Protein AF-A0A7C5BBQ1-F1 (afdb_monomer)

Mean predicted aligned error: 5.72 Å

Structure (mmCIF, N/CA/C/O backbone):
data_AF-A0A7C5BBQ1-F1
#
_entry.id   AF-A0A7C5BBQ1-F1
#
loop_
_atom_site.group_PDB
_atom_site.id
_atom_site.type_symbol
_atom_site.label_atom_id
_atom_site.label_alt_id
_atom_site.label_comp_id
_atom_site.label_asym_id
_atom_site.label_entity_id
_atom_site.label_seq_id
_atom_site.pdbx_PDB_ins_code
_atom_site.Cartn_x
_atom_site.Cartn_y
_atom_site.Cartn_z
_atom_site.occupancy
_atom_site.B_iso_or_equiv
_atom_site.auth_seq_id
_atom_site.auth_comp_id
_atom_site.auth_asym_id
_atom_site.auth_atom_id
_atom_site.pdbx_PDB_model_num
ATOM 1 N N . MET A 1 1 ? 9.470 22.577 14.579 1.00 39.12 1 MET A N 1
ATOM 2 C CA . MET A 1 1 ? 9.584 21.118 14.392 1.00 39.12 1 MET A CA 1
ATOM 3 C C . MET A 1 1 ? 8.681 20.793 13.230 1.00 39.12 1 MET A C 1
ATOM 5 O O . MET A 1 1 ? 7.496 21.066 13.338 1.00 39.12 1 MET A O 1
ATOM 9 N N . MET A 1 2 ? 9.264 20.379 12.111 1.00 31.39 2 MET A N 1
ATOM 10 C CA . MET A 1 2 ? 8.531 19.968 10.911 1.00 31.39 2 MET A CA 1
ATOM 11 C C . MET A 1 2 ? 7.807 18.661 11.243 1.00 31.39 2 MET A C 1
ATOM 13 O O . MET A 1 2 ? 8.440 17.771 11.820 1.00 31.39 2 MET A O 1
ATOM 17 N N . ASN A 1 3 ? 6.498 18.568 10.995 1.00 39.22 3 ASN A N 1
ATOM 18 C CA . ASN A 1 3 ? 5.778 17.323 11.240 1.00 39.22 3 ASN A CA 1
ATOM 19 C C . ASN A 1 3 ? 6.207 16.289 10.195 1.00 39.22 3 ASN A C 1
ATOM 21 O O . ASN A 1 3 ? 6.497 16.627 9.053 1.00 39.22 3 ASN A O 1
ATOM 25 N N . VAL A 1 4 ? 6.236 15.015 10.587 1.00 49.75 4 VAL A N 1
ATOM 26 C CA . VAL A 1 4 ? 6.605 13.891 9.704 1.00 49.75 4 VAL A CA 1
ATOM 27 C C . VAL A 1 4 ? 5.717 13.843 8.452 1.00 49.75 4 VAL A C 1
ATOM 29 O O . VAL A 1 4 ? 6.175 13.434 7.394 1.00 49.75 4 VAL A O 1
ATOM 32 N N . THR A 1 5 ? 4.474 14.320 8.553 1.00 47.06 5 THR A N 1
ATOM 33 C CA . THR A 1 5 ? 3.544 14.483 7.429 1.00 47.06 5 THR A CA 1
ATOM 34 C C . THR A 1 5 ? 4.044 15.495 6.397 1.00 47.06 5 THR A C 1
ATOM 36 O O . THR A 1 5 ? 3.996 15.207 5.208 1.00 47.06 5 THR A O 1
ATOM 39 N N . ASP A 1 6 ? 4.596 16.624 6.849 1.00 34.72 6 ASP A N 1
ATOM 40 C CA . ASP A 1 6 ? 5.103 17.692 5.975 1.00 34.72 6 ASP A CA 1
ATOM 41 C C . ASP A 1 6 ? 6.389 17.247 5.251 1.00 34.72 6 ASP A C 1
ATOM 43 O O . ASP A 1 6 ? 6.639 17.631 4.115 1.00 34.72 6 ASP A O 1
ATOM 47 N N . ALA A 1 7 ? 7.196 16.391 5.892 1.00 33.59 7 ALA A N 1
ATOM 48 C CA . ALA A 1 7 ? 8.422 15.843 5.306 1.00 33.59 7 ALA A CA 1
ATOM 49 C C . ALA A 1 7 ? 8.162 14.759 4.240 1.00 33.59 7 ALA A C 1
ATOM 51 O O . ALA A 1 7 ? 9.014 14.529 3.388 1.00 33.59 7 ALA A O 1
ATOM 52 N N . LEU A 1 8 ? 7.000 14.096 4.277 1.00 41.59 8 LEU A N 1
ATOM 53 C CA . LEU A 1 8 ? 6.598 13.104 3.272 1.00 41.59 8 LEU A CA 1
ATOM 54 C C . LEU A 1 8 ? 5.997 13.755 2.015 1.00 41.59 8 LEU A C 1
ATOM 56 O O . LEU A 1 8 ? 6.069 13.168 0.938 1.00 41.59 8 LEU A O 1
ATOM 60 N N . GLU A 1 9 ? 5.437 14.964 2.130 1.00 41.25 9 GLU A N 1
ATOM 61 C CA . GLU A 1 9 ? 4.910 15.719 0.983 1.00 41.25 9 GLU A CA 1
ATOM 62 C C . GLU A 1 9 ? 6.024 16.254 0.058 1.00 41.25 9 GLU A C 1
ATOM 64 O O . GLU A 1 9 ? 5.797 16.391 -1.144 1.00 41.25 9 GLU A O 1
ATOM 69 N N . GLU A 1 10 ? 7.236 16.506 0.571 1.00 33.47 10 GLU A N 1
ATOM 70 C CA . GLU A 1 10 ? 8.337 17.124 -0.197 1.00 33.47 10 GLU A CA 1
ATOM 71 C C . GLU A 1 10 ? 9.115 16.164 -1.128 1.00 33.47 10 GLU A C 1
ATOM 73 O O . GLU A 1 10 ? 9.799 16.638 -2.035 1.00 33.47 1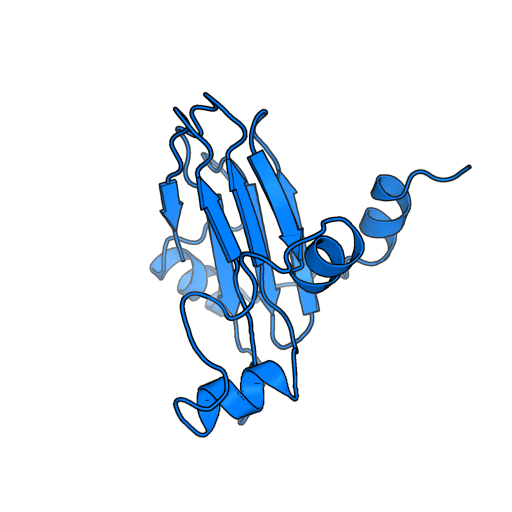0 GLU A O 1
ATOM 78 N N . GLU A 1 11 ? 8.990 14.838 -0.984 1.00 38.97 11 GLU A N 1
ATOM 79 C CA . GLU A 1 11 ? 9.719 13.847 -1.811 1.00 38.97 11 GLU A CA 1
ATOM 80 C C . GLU A 1 11 ? 8.833 13.020 -2.763 1.00 38.97 11 GLU A C 1
ATOM 82 O O . GLU A 1 11 ? 9.301 12.075 -3.404 1.00 38.9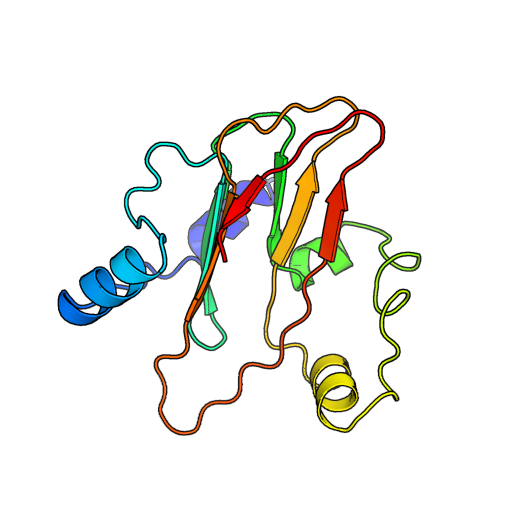7 11 GLU A O 1
ATOM 87 N N . MET A 1 12 ? 7.558 13.373 -2.938 1.00 48.69 12 MET A N 1
ATOM 88 C CA . MET A 1 12 ? 6.729 12.744 -3.970 1.00 48.69 12 MET A CA 1
ATOM 89 C C . MET A 1 12 ? 7.003 13.386 -5.334 1.00 48.69 12 MET A C 1
ATOM 91 O O . MET A 1 12 ? 6.391 14.379 -5.722 1.00 48.69 12 MET A O 1
ATOM 95 N N . ASN A 1 13 ? 7.919 12.791 -6.102 1.00 48.50 13 ASN A N 1
ATOM 96 C CA . ASN A 1 13 ? 8.021 13.066 -7.535 1.00 48.50 13 ASN A CA 1
ATOM 97 C C . ASN A 1 13 ? 6.651 12.805 -8.183 1.00 48.50 13 ASN A C 1
ATOM 99 O O . ASN A 1 13 ? 6.198 11.660 -8.214 1.00 48.50 13 ASN A O 1
ATOM 103 N N . GLU A 1 14 ? 6.009 13.845 -8.727 1.00 58.31 14 GLU A N 1
ATOM 104 C CA . GLU A 1 14 ? 4.809 13.699 -9.557 1.00 58.31 14 GLU A CA 1
ATOM 105 C C . GLU A 1 14 ? 5.147 12.835 -10.777 1.00 58.31 14 GLU A C 1
ATOM 107 O O . GLU A 1 14 ? 5.616 13.305 -11.821 1.00 58.31 14 GLU A O 1
ATOM 112 N N . LEU A 1 15 ? 4.929 11.532 -10.642 1.00 69.19 15 LEU A N 1
ATOM 113 C CA . LEU A 1 15 ? 5.124 10.584 -11.713 1.00 69.19 15 LEU A CA 1
ATOM 114 C C . LEU A 1 15 ? 4.053 10.845 -12.777 1.00 69.19 15 LEU A C 1
ATOM 116 O O . LEU A 1 15 ? 2.871 10.564 -12.593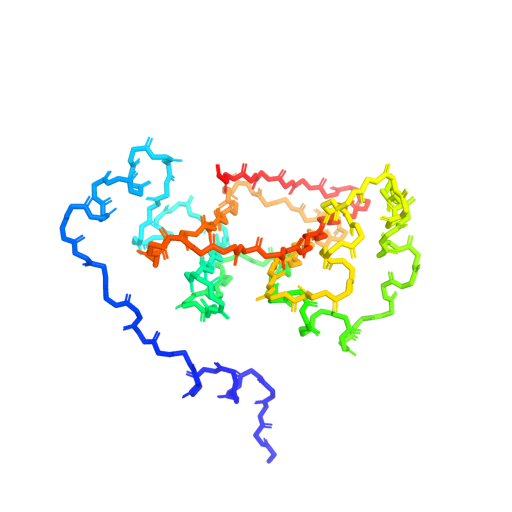 1.00 69.19 15 LEU A O 1
ATOM 120 N N . LYS A 1 16 ? 4.464 11.402 -13.915 1.00 83.06 16 LYS A N 1
ATOM 121 C CA . LYS A 1 16 ? 3.546 11.673 -15.024 1.00 83.06 16 LYS A CA 1
ATOM 122 C C . LYS A 1 16 ? 3.305 10.394 -15.818 1.00 83.06 16 LYS A C 1
ATOM 124 O O . LYS A 1 16 ? 4.246 9.785 -16.323 1.00 83.06 16 LYS A O 1
ATOM 129 N N . PHE A 1 17 ? 2.040 10.002 -15.937 1.00 86.31 17 PHE A N 1
ATOM 130 C CA . PHE A 1 17 ? 1.607 8.898 -16.794 1.00 86.31 17 PHE A CA 1
ATOM 131 C C . PHE A 1 17 ? 1.289 9.396 -18.207 1.00 86.31 17 PHE A C 1
ATOM 133 O O . PHE A 1 17 ? 0.655 10.439 -18.390 1.00 86.31 17 PHE A O 1
ATOM 140 N N . THR A 1 18 ? 1.701 8.630 -19.211 1.00 91.88 18 THR A N 1
ATOM 141 C CA . THR A 1 18 ? 1.289 8.810 -20.609 1.00 91.88 18 THR A CA 1
ATOM 142 C C . THR A 1 18 ? -0.203 8.510 -20.780 1.00 91.88 18 THR A C 1
ATOM 144 O O . THR A 1 18 ? -0.795 7.767 -20.002 1.00 91.88 18 THR A O 1
ATOM 147 N N . GLU A 1 19 ? -0.833 9.034 -21.834 1.00 92.94 19 GLU A N 1
ATOM 148 C CA . GLU A 1 19 ? -2.259 8.770 -22.105 1.00 92.94 19 GLU A CA 1
ATOM 149 C C . GLU A 1 19 ? -2.572 7.281 -22.311 1.00 92.94 19 GLU A C 1
ATOM 151 O O . GLU A 1 19 ? -3.668 6.819 -21.995 1.00 92.94 19 GLU A O 1
ATOM 156 N N . GLU A 1 20 ? -1.614 6.508 -22.821 1.00 93.50 20 GLU A N 1
ATOM 157 C CA . GLU A 1 20 ? -1.765 5.061 -22.950 1.00 93.50 20 GLU A CA 1
ATOM 158 C C . GLU A 1 20 ? -1.738 4.366 -21.582 1.00 93.50 20 GLU A C 1
ATOM 160 O O . GLU A 1 20 ? -2.589 3.522 -21.305 1.00 93.50 20 GLU A O 1
ATOM 165 N N . GLU A 1 21 ? -0.820 4.761 -20.695 1.00 92.25 21 GLU A N 1
ATOM 166 C CA . GLU A 1 21 ? -0.770 4.257 -19.319 1.00 92.25 21 GLU A CA 1
ATOM 167 C C . GLU A 1 21 ? -2.040 4.599 -18.544 1.00 92.25 21 GLU A C 1
ATOM 169 O O . GLU A 1 21 ? -2.609 3.716 -17.910 1.00 92.25 21 GLU A O 1
ATOM 174 N N . LYS A 1 22 ? -2.541 5.835 -18.657 1.00 91.75 22 LYS A N 1
ATOM 175 C CA . LYS A 1 22 ? -3.801 6.247 -18.019 1.00 91.75 22 LYS A CA 1
ATOM 176 C C . LYS A 1 22 ? -4.969 5.362 -18.446 1.00 91.75 22 LYS A C 1
ATOM 178 O O . LYS A 1 22 ? -5.751 4.928 -17.607 1.00 91.75 22 LYS A O 1
ATOM 183 N N . LYS A 1 23 ? -5.071 5.051 -19.744 1.00 92.75 23 LYS A N 1
ATOM 184 C CA . LYS A 1 23 ? -6.098 4.132 -20.254 1.00 92.75 23 LYS A CA 1
ATOM 185 C C . LYS A 1 23 ? -5.935 2.730 -19.674 1.00 92.75 23 LYS A C 1
ATOM 187 O O . LYS A 1 23 ? -6.931 2.142 -19.273 1.00 92.75 23 LYS A O 1
ATOM 192 N N . ARG A 1 24 ? -4.707 2.200 -19.607 1.00 91.94 24 ARG A N 1
ATOM 193 C CA . ARG A 1 24 ? -4.445 0.876 -19.015 1.00 91.94 24 ARG A CA 1
ATOM 194 C C . ARG A 1 24 ? -4.830 0.824 -17.537 1.00 91.94 24 ARG A C 1
ATOM 196 O O . ARG A 1 24 ? -5.510 -0.113 -17.145 1.00 91.94 24 ARG A O 1
ATOM 203 N N . LEU A 1 25 ? -4.457 1.841 -16.763 1.00 92.62 25 LEU A N 1
ATOM 204 C CA . LEU A 1 25 ? -4.813 1.965 -15.346 1.00 92.62 25 LEU A CA 1
ATOM 205 C C . LEU A 1 25 ? -6.335 2.017 -15.152 1.00 92.62 25 LEU A C 1
ATOM 207 O O . LEU A 1 25 ? -6.889 1.283 -14.338 1.00 92.62 25 LEU A O 1
ATOM 211 N N . LEU A 1 26 ? -7.041 2.800 -15.969 1.00 92.12 26 LEU A N 1
ATOM 212 C CA . LEU A 1 26 ? -8.498 2.875 -15.883 1.00 92.12 26 LEU A CA 1
ATOM 213 C C . LEU A 1 26 ? -9.172 1.524 -16.175 1.00 92.12 26 LEU A C 1
ATOM 215 O O . LEU A 1 26 ? -10.151 1.167 -15.521 1.00 92.12 26 LEU A O 1
ATOM 219 N N . MET A 1 27 ? -8.629 0.738 -17.113 1.00 92.69 27 MET A N 1
ATOM 220 C CA . MET A 1 27 ? -9.136 -0.605 -17.428 1.00 92.69 27 MET A CA 1
ATOM 221 C C . MET A 1 27 ? -8.973 -1.607 -16.274 1.00 92.69 27 MET A C 1
ATOM 223 O 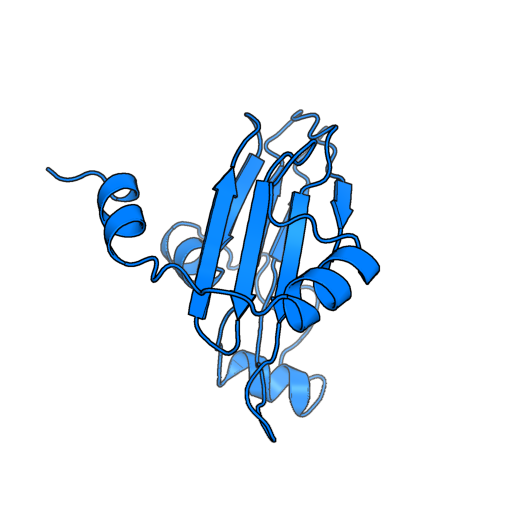O . MET A 1 27 ? -9.685 -2.610 -16.259 1.00 92.69 27 MET A O 1
ATOM 227 N N . THR A 1 28 ? -8.082 -1.348 -15.311 1.00 91.31 28 THR A N 1
ATOM 228 C CA . THR A 1 28 ? -7.924 -2.162 -14.092 1.00 91.31 28 THR A CA 1
ATOM 229 C C . THR A 1 28 ? -8.718 -1.610 -12.903 1.00 91.31 28 THR A C 1
ATOM 231 O O . THR A 1 28 ? -8.606 -2.128 -11.799 1.00 91.31 28 THR A O 1
ATOM 234 N N . GLY A 1 29 ? -9.541 -0.573 -13.106 1.00 91.81 29 GLY A N 1
ATOM 235 C CA . GLY A 1 29 ? -10.351 0.052 -12.052 1.00 91.81 29 GLY A CA 1
ATOM 236 C C . GLY A 1 29 ? -9.628 1.143 -11.253 1.00 91.81 29 GLY A C 1
ATOM 237 O O . GLY A 1 29 ? -10.195 1.681 -10.295 1.00 91.81 29 GLY A O 1
ATOM 238 N N . ILE A 1 30 ? -8.405 1.492 -11.659 1.00 92.81 30 ILE A N 1
ATOM 239 C CA . ILE A 1 30 ? -7.593 2.525 -11.025 1.00 92.81 30 ILE A CA 1
ATOM 240 C C . ILE A 1 30 ? -7.937 3.890 -11.627 1.00 92.81 30 ILE A C 1
ATOM 242 O O . ILE A 1 30 ? -7.744 4.132 -12.818 1.00 92.81 30 ILE A O 1
ATOM 246 N N . ASP A 1 31 ? -8.440 4.791 -10.785 1.00 90.44 31 ASP A N 1
ATOM 247 C CA . ASP A 1 31 ? -8.804 6.152 -11.170 1.00 90.44 31 ASP A CA 1
ATOM 248 C C . ASP A 1 31 ? -7.775 7.142 -10.618 1.00 90.44 31 ASP A C 1
ATOM 250 O O . ASP A 1 31 ? -7.724 7.404 -9.416 1.00 90.44 31 ASP A O 1
ATOM 254 N N . LEU A 1 32 ? -6.958 7.710 -11.504 1.00 87.06 32 LEU A N 1
ATOM 255 C CA . LEU A 1 32 ? -5.926 8.685 -11.141 1.00 87.06 32 LEU A CA 1
ATOM 256 C C . LEU A 1 32 ? -6.498 9.997 -10.585 1.00 87.06 32 LEU A C 1
ATOM 258 O O . LEU A 1 32 ? -5.774 10.726 -9.914 1.00 87.06 32 LEU A O 1
ATOM 262 N N . GLU A 1 33 ? -7.775 10.306 -10.826 1.00 86.12 33 GLU A N 1
ATOM 263 C CA . GLU A 1 33 ? -8.431 11.462 -10.205 1.00 86.12 33 GLU A CA 1
ATOM 264 C C . GLU A 1 33 ? -8.820 11.188 -8.742 1.00 86.12 33 GLU A C 1
ATOM 266 O O . GLU A 1 33 ? -9.137 12.120 -8.004 1.00 86.12 33 GLU A O 1
ATOM 271 N N . GLY A 1 34 ? -8.813 9.920 -8.309 1.00 84.75 34 GLY A N 1
ATOM 272 C CA . GLY A 1 34 ? -9.144 9.517 -6.940 1.00 84.75 34 GLY A CA 1
ATOM 273 C C . GLY A 1 34 ? -10.610 9.744 -6.558 1.00 84.75 34 GLY A C 1
ATOM 274 O O . GLY A 1 34 ? -10.936 9.741 -5.368 1.00 84.75 34 GLY A O 1
ATOM 275 N N . LYS A 1 35 ? -11.497 9.948 -7.540 1.00 86.81 35 LYS A N 1
ATOM 276 C CA . LYS A 1 35 ? -12.932 10.133 -7.302 1.00 86.81 35 LYS A CA 1
ATOM 277 C C . LYS A 1 35 ? -13.535 8.876 -6.693 1.00 86.81 35 LYS A C 1
ATOM 279 O O . LYS A 1 35 ? -13.243 7.760 -7.119 1.00 86.81 35 LYS A O 1
ATOM 284 N N . ASP A 1 36 ? -14.382 9.069 -5.685 1.00 92.19 36 ASP A N 1
ATOM 285 C CA . ASP A 1 36 ? -15.050 7.978 -4.974 1.00 92.19 36 ASP A CA 1
ATOM 286 C C . ASP A 1 36 ? -14.051 6.921 -4.454 1.00 92.19 36 ASP A C 1
ATOM 288 O O . ASP A 1 36 ? -14.273 5.711 -4.561 1.00 92.19 36 ASP A O 1
ATOM 292 N N . ARG A 1 37 ? -12.902 7.379 -3.934 1.00 95.25 37 ARG A N 1
ATOM 293 C CA . ARG A 1 37 ? -11.882 6.550 -3.274 1.00 95.25 37 ARG A CA 1
ATOM 294 C C . ARG A 1 37 ? -11.625 7.042 -1.860 1.00 95.25 37 ARG A C 1
ATOM 296 O O . ARG A 1 37 ? -11.403 8.234 -1.652 1.00 95.25 37 ARG A O 1
ATOM 303 N N . ALA A 1 38 ? -11.577 6.114 -0.907 1.00 96.75 38 ALA A N 1
ATOM 304 C CA . ALA A 1 38 ? -11.220 6.421 0.480 1.00 96.75 38 ALA A CA 1
ATOM 305 C C . ALA A 1 38 ? -9.715 6.664 0.665 1.00 96.75 38 ALA A C 1
ATOM 307 O O . ALA A 1 38 ? -9.302 7.367 1.584 1.00 96.75 38 ALA A O 1
ATOM 308 N N . GLY A 1 39 ? -8.894 6.109 -0.223 1.00 96.56 39 GLY A N 1
ATOM 309 C CA . GLY A 1 39 ? -7.455 6.326 -0.262 1.00 96.56 39 GLY A CA 1
ATOM 310 C C . GLY A 1 39 ? -6.863 5.817 -1.569 1.00 96.56 39 GLY A C 1
ATOM 311 O O . GLY A 1 39 ? -7.496 5.034 -2.281 1.00 96.56 39 GLY A O 1
ATOM 312 N N . SER A 1 40 ? -5.672 6.299 -1.903 1.00 96.31 40 SER A N 1
ATOM 313 C CA . SER A 1 40 ? -4.953 5.952 -3.128 1.00 96.31 40 SER A CA 1
ATOM 314 C C . SER A 1 40 ? -3.482 5.715 -2.832 1.00 96.31 40 SER A C 1
ATOM 316 O O . SER A 1 40 ? -2.797 6.622 -2.360 1.00 96.31 40 SER A O 1
ATOM 318 N N . PHE A 1 41 ? -3.007 4.514 -3.142 1.00 96.62 41 PHE A N 1
ATOM 319 C CA . PHE A 1 41 ? -1.598 4.148 -3.108 1.00 96.62 41 PHE A CA 1
ATOM 320 C C . PHE A 1 41 ? -1.123 3.786 -4.509 1.00 96.62 41 PHE A C 1
ATOM 322 O O . PHE A 1 41 ? -1.761 2.983 -5.185 1.00 96.62 41 PHE A O 1
ATOM 329 N N . PHE A 1 42 ? -0.001 4.350 -4.940 1.00 94.69 42 PHE A N 1
ATOM 330 C CA . PHE A 1 42 ? 0.620 4.027 -6.218 1.00 94.69 42 PHE A CA 1
ATOM 331 C C . PHE A 1 42 ? 2.110 3.801 -6.026 1.00 94.69 42 PHE A C 1
ATOM 333 O O . PHE A 1 42 ? 2.830 4.707 -5.609 1.00 94.69 42 PHE A O 1
ATOM 340 N N . LEU A 1 43 ? 2.561 2.605 -6.386 1.00 94.44 43 LEU A N 1
ATOM 341 C CA . LEU A 1 43 ? 3.962 2.231 -6.480 1.00 94.44 43 LEU A CA 1
ATOM 342 C C . LEU A 1 43 ? 4.290 1.988 -7.953 1.00 94.44 43 LEU A C 1
ATOM 344 O O . LEU A 1 43 ? 3.784 1.037 -8.547 1.00 94.44 43 LEU A O 1
ATOM 348 N N . CYS A 1 44 ? 5.123 2.847 -8.538 1.00 93.06 44 CYS A N 1
ATOM 349 C CA . CYS A 1 44 ? 5.667 2.655 -9.877 1.00 93.06 44 CYS A CA 1
ATOM 350 C C . CYS A 1 44 ? 7.116 2.194 -9.769 1.00 93.06 44 CYS A C 1
ATOM 352 O O . CYS A 1 44 ? 7.955 2.925 -9.242 1.00 93.06 44 CYS A O 1
ATOM 354 N N . ASP A 1 45 ? 7.413 1.005 -10.282 1.00 92.94 45 ASP A N 1
ATOM 355 C CA . ASP A 1 45 ? 8.712 0.354 -10.128 1.00 92.94 45 ASP A CA 1
ATOM 356 C C . ASP A 1 45 ? 9.104 0.286 -8.631 1.00 92.94 45 ASP A C 1
ATOM 358 O O . ASP A 1 45 ? 8.478 -0.444 -7.874 1.00 92.94 45 ASP A O 1
ATOM 362 N N . HIS A 1 46 ? 10.059 1.082 -8.152 1.00 90.25 46 HIS A N 1
ATOM 363 C CA . HIS A 1 46 ? 10.457 1.141 -6.731 1.00 90.25 46 HIS A CA 1
ATOM 364 C C . HIS A 1 46 ? 10.052 2.457 -6.037 1.00 90.25 46 HIS A C 1
ATOM 366 O O . HIS A 1 46 ? 10.488 2.739 -4.926 1.00 90.25 46 HIS A O 1
ATOM 372 N N . THR A 1 47 ? 9.268 3.314 -6.699 1.00 90.69 47 THR A N 1
ATOM 373 C CA . THR A 1 47 ? 8.921 4.654 -6.201 1.00 90.69 47 THR A CA 1
ATOM 374 C C . THR A 1 47 ? 7.438 4.759 -5.877 1.00 90.69 47 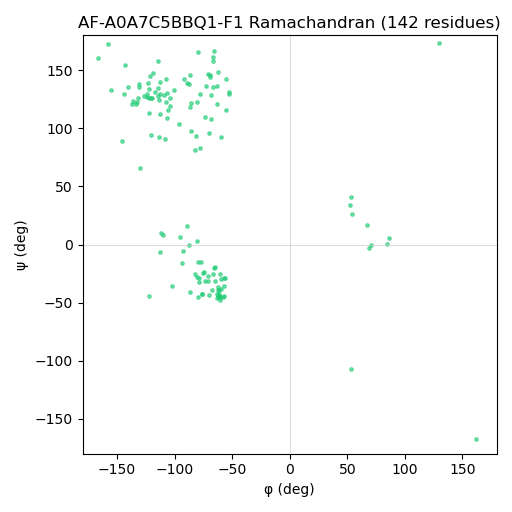THR A C 1
ATOM 376 O O . THR A 1 47 ? 6.583 4.548 -6.740 1.00 90.69 47 THR A O 1
ATOM 379 N N . VAL A 1 48 ? 7.123 5.137 -4.637 1.00 91.88 48 VAL A N 1
ATOM 380 C CA . VAL A 1 48 ? 5.755 5.505 -4.256 1.00 91.88 48 VAL A CA 1
ATOM 381 C C . VAL A 1 48 ? 5.452 6.881 -4.843 1.00 91.88 48 VAL A C 1
ATOM 383 O O . VAL A 1 48 ? 6.010 7.883 -4.410 1.00 91.88 48 VAL A O 1
ATOM 386 N N . SER A 1 49 ? 4.583 6.932 -5.850 1.00 87.56 49 SER A N 1
ATOM 387 C CA . SER A 1 49 ? 4.209 8.176 -6.532 1.00 87.56 49 SER A CA 1
ATOM 388 C C . SER A 1 49 ? 2.959 8.831 -5.952 1.00 87.56 49 SER A C 1
ATOM 390 O O . SER A 1 49 ? 2.680 9.984 -6.264 1.00 87.56 49 SER A O 1
ATOM 392 N N . GLN A 1 50 ? 2.171 8.099 -5.159 1.00 89.56 50 GLN A N 1
ATOM 393 C CA . GLN A 1 50 ? 0.989 8.626 -4.481 1.00 89.56 50 GLN A CA 1
ATOM 394 C C . GLN A 1 50 ? 0.685 7.800 -3.232 1.00 89.56 50 GLN A C 1
ATOM 396 O O . GLN A 1 50 ? 0.654 6.572 -3.291 1.00 89.56 50 GLN A O 1
ATOM 401 N N . CYS A 1 51 ? 0.426 8.474 -2.116 1.00 93.81 51 CYS A N 1
ATOM 402 C CA . CYS A 1 51 ? -0.079 7.866 -0.890 1.00 93.81 51 CYS A CA 1
ATOM 403 C C . CYS A 1 51 ? -1.008 8.870 -0.202 1.00 93.81 51 CYS A C 1
ATOM 405 O O . CYS A 1 51 ? -0.568 9.706 0.580 1.00 93.81 51 CYS A O 1
ATOM 407 N N . VAL A 1 52 ? -2.293 8.834 -0.556 1.00 94.25 52 VAL A N 1
ATOM 408 C CA . VAL A 1 52 ? -3.283 9.840 -0.142 1.00 94.25 52 VAL A CA 1
ATOM 409 C C . VAL A 1 52 ? -4.443 9.167 0.575 1.00 94.25 52 VAL A C 1
ATOM 411 O O . VAL A 1 52 ? -4.924 8.118 0.145 1.00 94.25 52 VAL A O 1
ATOM 414 N N . ILE A 1 53 ? -4.913 9.792 1.651 1.00 95.00 53 ILE A N 1
ATOM 415 C CA . ILE A 1 53 ? -6.071 9.364 2.435 1.00 95.00 53 ILE A CA 1
ATOM 416 C C . ILE A 1 53 ? -7.160 10.425 2.286 1.00 95.00 53 ILE A C 1
ATOM 418 O O . ILE A 1 53 ? -6.922 11.599 2.549 1.00 95.00 53 ILE A O 1
ATOM 422 N N . ASN A 1 54 ? -8.360 9.995 1.905 1.00 93.19 54 ASN A N 1
ATOM 423 C CA . ASN A 1 54 ? -9.526 10.858 1.708 1.00 93.19 54 ASN A CA 1
ATOM 424 C C . ASN A 1 54 ? -10.637 10.593 2.735 1.00 93.19 54 ASN A C 1
ATOM 426 O O . ASN A 1 54 ? -11.642 11.302 2.744 1.00 93.19 54 ASN A O 1
ATOM 430 N N . GLN A 1 55 ? -10.492 9.563 3.576 1.00 93.50 55 GLN A N 1
ATOM 431 C CA . GLN A 1 55 ? -11.501 9.176 4.556 1.00 93.50 55 GLN A CA 1
ATOM 432 C C . GLN A 1 55 ? -10.903 8.989 5.954 1.00 93.50 55 GLN A C 1
ATOM 434 O O . GLN A 1 55 ? -9.880 8.331 6.130 1.00 93.50 55 GLN A O 1
ATOM 439 N N . GLU A 1 56 ? -11.587 9.526 6.965 1.00 95.25 56 GLU A N 1
ATOM 440 C CA . GLU A 1 56 ? -11.282 9.259 8.370 1.00 95.25 56 GLU A CA 1
ATOM 441 C C . GLU A 1 56 ? -11.464 7.770 8.711 1.00 95.25 56 GLU A C 1
ATOM 443 O O . GLU A 1 56 ? -12.317 7.074 8.150 1.00 95.25 56 GLU A O 1
ATOM 448 N N . GLY A 1 57 ? -10.657 7.276 9.652 1.00 96.25 57 GLY A N 1
ATOM 449 C CA . GLY A 1 57 ? -10.675 5.872 10.065 1.00 96.25 57 GLY A CA 1
ATOM 450 C C . GLY A 1 57 ? -9.835 4.947 9.182 1.00 96.25 57 GLY A C 1
ATOM 451 O O . GLY A 1 57 ? -9.765 3.754 9.469 1.00 96.25 57 GLY A O 1
ATOM 452 N N . LEU A 1 58 ? -9.181 5.485 8.149 1.00 98.12 58 LEU A N 1
ATOM 453 C CA . LEU A 1 58 ? -8.226 4.783 7.300 1.00 98.12 58 LEU A CA 1
ATOM 454 C C . LEU A 1 58 ? -6.798 5.240 7.616 1.00 98.12 58 LEU A C 1
ATOM 456 O O . LEU A 1 58 ? -6.501 6.432 7.616 1.00 98.12 58 LEU A O 1
ATOM 460 N N . GLU A 1 59 ? -5.899 4.287 7.823 1.00 98.25 59 GLU A N 1
ATOM 461 C CA . GLU A 1 59 ? -4.456 4.500 7.772 1.00 98.25 59 GLU A CA 1
ATOM 462 C C . GLU A 1 59 ? -3.907 3.814 6.516 1.00 98.25 59 GLU A C 1
ATOM 464 O O . GLU A 1 59 ? -4.187 2.643 6.256 1.00 98.25 59 GLU A O 1
ATOM 469 N N . LEU A 1 60 ? -3.143 4.562 5.725 1.00 98.38 60 LEU A N 1
ATOM 470 C CA . LEU A 1 60 ? -2.502 4.101 4.500 1.00 98.38 60 LEU A CA 1
ATOM 471 C C . LEU A 1 60 ? -1.071 4.632 4.483 1.00 98.38 60 LEU A C 1
ATOM 473 O O . LEU A 1 60 ? -0.867 5.838 4.605 1.00 98.38 60 LEU A O 1
ATOM 477 N N . LEU A 1 61 ? -0.093 3.738 4.364 1.00 98.12 61 LEU A N 1
ATOM 478 C CA . LEU A 1 61 ? 1.332 4.072 4.398 1.00 98.12 61 LEU A CA 1
ATOM 479 C C . LEU A 1 61 ? 2.114 3.187 3.416 1.00 98.12 61 LEU A C 1
ATOM 481 O O . LEU A 1 61 ? 1.705 2.046 3.181 1.00 98.12 61 LEU A O 1
ATOM 485 N N . PRO A 1 62 ? 3.279 3.634 2.914 1.00 98.00 62 PRO A N 1
ATOM 486 C CA . PRO A 1 62 ? 4.293 2.717 2.401 1.00 98.00 62 PRO A CA 1
ATOM 487 C C . PRO A 1 62 ? 4.672 1.689 3.473 1.00 98.00 62 PRO A C 1
ATOM 489 O O . PRO A 1 62 ? 4.756 2.021 4.662 1.00 98.00 62 PRO A O 1
ATOM 492 N N . ILE A 1 63 ? 4.914 0.439 3.073 1.00 97.81 63 ILE A N 1
ATOM 493 C CA . ILE A 1 63 ? 5.190 -0.644 4.025 1.00 97.81 63 ILE A CA 1
ATOM 494 C C . ILE A 1 63 ? 6.426 -0.357 4.886 1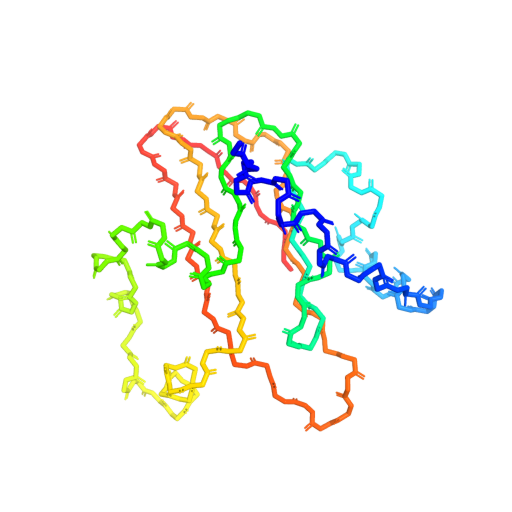.00 97.81 63 ILE A C 1
ATOM 496 O O . ILE A 1 63 ? 6.392 -0.607 6.089 1.00 97.81 63 ILE A O 1
ATOM 500 N N . GLN A 1 64 ? 7.478 0.237 4.317 1.00 95.94 64 GLN A N 1
ATOM 501 C CA . GLN A 1 64 ? 8.690 0.602 5.053 1.00 95.94 64 GLN A CA 1
ATOM 502 C C . GLN A 1 64 ? 8.374 1.593 6.182 1.00 95.94 64 GLN A C 1
ATOM 504 O O . GLN A 1 64 ? 8.726 1.352 7.335 1.00 95.94 64 GLN A O 1
ATOM 509 N N . THR A 1 65 ? 7.603 2.642 5.886 1.00 97.56 65 THR A N 1
ATOM 510 C CA . THR A 1 65 ? 7.153 3.620 6.886 1.00 97.56 65 THR A CA 1
ATOM 511 C C . THR A 1 65 ? 6.297 2.970 7.976 1.00 97.56 65 THR A C 1
ATOM 513 O O . THR A 1 65 ? 6.419 3.304 9.155 1.00 97.56 65 THR A O 1
ATOM 516 N N . ALA A 1 66 ? 5.430 2.020 7.617 1.00 98.19 66 ALA A N 1
ATOM 517 C CA . ALA A 1 66 ? 4.611 1.307 8.594 1.00 98.19 66 ALA A CA 1
ATOM 518 C C . ALA A 1 66 ? 5.446 0.408 9.522 1.00 98.19 66 ALA A C 1
ATOM 520 O O . ALA A 1 66 ? 5.167 0.362 10.719 1.00 98.19 66 ALA A O 1
ATOM 521 N N . LEU A 1 67 ? 6.475 -0.267 8.996 1.00 97.25 67 LEU A N 1
ATOM 522 C CA . LEU A 1 67 ? 7.396 -1.103 9.777 1.00 97.25 67 LEU A CA 1
ATOM 523 C C . LEU A 1 67 ? 8.229 -0.287 10.778 1.00 97.25 67 LEU A C 1
ATOM 525 O O . LEU A 1 67 ? 8.559 -0.791 11.849 1.00 97.25 67 LEU A O 1
ATOM 529 N N . GLU A 1 68 ? 8.544 0.968 10.455 1.00 97.38 68 GLU A N 1
ATOM 530 C CA . GLU A 1 68 ? 9.229 1.891 11.368 1.00 97.38 68 GLU A CA 1
ATOM 531 C C . GLU A 1 68 ? 8.291 2.444 12.448 1.00 97.38 68 GLU A C 1
ATOM 533 O O . GLU A 1 68 ? 8.662 2.543 13.619 1.00 97.38 68 GLU A O 1
ATOM 538 N N . LYS A 1 69 ? 7.066 2.814 12.057 1.00 97.50 69 LYS A N 1
ATOM 539 C CA . LYS A 1 69 ? 6.100 3.493 12.931 1.00 97.50 69 LYS A CA 1
ATOM 540 C C . LYS A 1 69 ? 5.386 2.542 13.891 1.00 97.50 69 LYS A C 1
ATOM 542 O O . LYS A 1 69 ? 5.031 2.944 15.000 1.00 97.50 69 LYS A O 1
ATOM 547 N N . HIS A 1 70 ? 5.151 1.300 13.474 1.00 96.88 70 HIS A N 1
ATOM 548 C CA . HIS A 1 70 ? 4.310 0.344 14.189 1.00 96.88 70 HIS A CA 1
ATOM 549 C C . HIS A 1 70 ? 5.076 -0.926 14.551 1.00 96.88 70 HIS A C 1
ATOM 551 O O . HIS A 1 70 ? 5.878 -1.447 13.782 1.00 96.88 70 HIS A O 1
ATOM 557 N N . ASN A 1 71 ? 4.766 -1.502 15.714 1.00 95.94 71 ASN A N 1
ATOM 558 C CA . ASN A 1 71 ? 5.269 -2.827 16.070 1.00 95.94 71 ASN A CA 1
ATOM 559 C C . ASN A 1 71 ? 4.468 -3.916 15.335 1.00 95.94 71 ASN A C 1
ATOM 561 O O . ASN A 1 71 ? 3.542 -4.502 15.891 1.00 95.94 71 ASN A O 1
ATOM 565 N N . LEU A 1 72 ? 4.834 -4.195 14.084 1.00 96.81 72 LEU A N 1
ATOM 566 C CA . LEU A 1 72 ? 4.139 -5.157 13.218 1.00 96.81 72 LEU A CA 1
ATOM 567 C C . LEU A 1 72 ? 4.669 -6.593 13.337 1.00 96.81 72 LEU A C 1
ATOM 569 O O . LEU A 1 72 ? 4.369 -7.431 12.490 1.00 96.81 72 LEU A O 1
ATOM 573 N N . LYS A 1 73 ? 5.432 -6.911 14.391 1.00 94.81 73 LYS A N 1
ATOM 574 C CA . LYS A 1 73 ? 6.053 -8.236 14.581 1.00 94.81 73 LYS A CA 1
ATOM 575 C C . LYS A 1 73 ? 5.055 -9.390 14.596 1.00 94.81 73 LYS A C 1
ATOM 577 O O . LYS A 1 73 ? 5.431 -10.489 14.209 1.00 94.81 73 LYS A O 1
ATOM 582 N N . ASP A 1 74 ? 3.818 -9.148 15.017 1.00 96.00 74 ASP A N 1
ATOM 583 C CA . ASP A 1 74 ? 2.760 -10.164 15.073 1.00 96.00 74 ASP A CA 1
ATOM 584 C C . ASP A 1 74 ? 1.977 -10.303 13.754 1.00 96.00 74 ASP A C 1
ATOM 586 O O . ASP A 1 74 ? 1.106 -11.161 13.644 1.00 96.00 74 ASP A O 1
ATOM 590 N N . TYR A 1 75 ? 2.318 -9.509 12.734 1.00 97.62 75 TYR A N 1
ATOM 591 C CA . TYR A 1 75 ? 1.661 -9.514 11.422 1.00 97.62 75 TYR A CA 1
ATOM 592 C C . TYR A 1 75 ? 2.643 -9.806 10.281 1.00 97.62 75 TYR A C 1
ATOM 594 O O . TYR A 1 75 ? 2.359 -10.630 9.409 1.00 97.62 75 TYR A O 1
ATOM 602 N N . TYR A 1 76 ? 3.816 -9.171 10.301 1.00 97.50 76 TYR A N 1
ATOM 603 C CA . TYR A 1 76 ? 4.826 -9.276 9.250 1.00 97.50 76 TYR A CA 1
ATOM 604 C C . TYR A 1 76 ? 5.345 -10.718 9.126 1.00 97.50 76 TYR A C 1
ATOM 606 O O . TYR A 1 76 ? 5.823 -11.298 10.104 1.00 97.50 76 TYR A O 1
ATOM 614 N N . TRP A 1 77 ? 5.190 -11.311 7.935 1.00 97.69 77 TRP A N 1
ATOM 615 C CA . TRP A 1 77 ? 5.546 -12.708 7.625 1.00 97.69 77 TRP A CA 1
ATOM 616 C C . TRP A 1 77 ? 4.929 -13.774 8.558 1.00 97.69 77 TRP A C 1
ATOM 618 O O . TRP A 1 77 ? 5.470 -14.866 8.740 1.00 97.69 77 TRP A O 1
ATOM 628 N N . LYS A 1 78 ? 3.773 -13.490 9.176 1.00 97.25 78 LYS A N 1
ATOM 629 C CA . LYS A 1 78 ? 3.080 -14.477 10.026 1.00 97.25 78 LYS A CA 1
ATOM 630 C C . LYS A 1 78 ? 2.145 -15.392 9.252 1.00 97.25 78 LYS A C 1
ATOM 632 O O . LYS A 1 78 ? 2.133 -16.595 9.501 1.00 97.25 78 LYS A O 1
ATOM 637 N N . LEU A 1 79 ? 1.401 -14.844 8.293 1.00 96.75 79 LEU A N 1
ATOM 638 C CA . LEU A 1 79 ? 0.488 -15.624 7.447 1.00 96.75 79 LEU A CA 1
ATOM 639 C C . LEU A 1 79 ? 1.198 -16.342 6.294 1.00 96.75 79 LEU A C 1
ATOM 641 O O . LEU A 1 79 ? 0.742 -17.386 5.834 1.00 96.75 79 LEU A O 1
ATOM 645 N N . LEU A 1 80 ? 2.318 -15.788 5.838 1.00 94.75 80 LEU A N 1
ATOM 646 C CA . LEU A 1 80 ? 3.149 -16.323 4.769 1.00 94.75 80 LEU A CA 1
ATOM 647 C C . LEU A 1 80 ? 4.570 -16.423 5.312 1.00 94.75 80 LEU A C 1
ATOM 649 O O . LEU A 1 80 ? 5.048 -15.446 5.871 1.00 94.75 80 LEU A O 1
ATOM 653 N N . GLN A 1 81 ? 5.213 -17.585 5.196 1.00 96.44 81 GLN A N 1
ATOM 654 C CA . GLN A 1 81 ? 6.596 -17.768 5.652 1.00 96.44 81 GLN A CA 1
ATOM 655 C C . GLN A 1 81 ? 7.574 -17.377 4.532 1.00 96.44 81 GLN A C 1
ATOM 657 O O . GLN A 1 81 ? 7.317 -17.762 3.384 1.00 96.44 81 GLN A O 1
ATOM 662 N N . PRO A 1 82 ? 8.682 -16.670 4.826 1.00 97.06 82 PRO A N 1
ATOM 663 C CA . PRO A 1 82 ? 9.683 -16.300 3.823 1.00 97.06 82 PRO A CA 1
ATOM 664 C C . PRO A 1 82 ? 10.257 -17.512 3.081 1.00 97.06 82 PRO A C 1
ATOM 666 O O . PRO A 1 82 ? 10.466 -17.467 1.874 1.00 97.06 82 PRO A O 1
ATOM 669 N N . GLU A 1 83 ? 10.435 -18.643 3.762 1.00 96.75 83 GLU A N 1
ATOM 670 C CA . GLU A 1 83 ? 11.071 -19.846 3.215 1.00 96.75 83 GLU A CA 1
ATOM 671 C C . GLU A 1 83 ? 10.143 -20.699 2.341 1.00 96.75 83 GLU A C 1
ATOM 673 O O . GLU A 1 83 ? 10.541 -21.775 1.892 1.00 96.75 83 GLU A O 1
ATOM 678 N N . LYS A 1 84 ? 8.901 -20.257 2.107 1.00 97.56 84 LYS A N 1
ATOM 679 C CA . LYS A 1 84 ? 7.918 -21.019 1.331 1.00 97.56 84 LYS A CA 1
ATOM 680 C C . LYS A 1 84 ? 8.420 -21.335 -0.080 1.00 97.56 84 LYS A C 1
ATOM 682 O O . LYS A 1 84 ? 8.257 -22.466 -0.538 1.00 97.56 84 LYS A O 1
ATOM 687 N N . ASP A 1 85 ? 8.993 -20.352 -0.768 1.00 97.88 85 ASP A N 1
ATOM 688 C CA . ASP A 1 85 ? 9.513 -20.486 -2.125 1.00 97.88 85 ASP A CA 1
ATOM 689 C C . ASP A 1 85 ? 10.564 -19.395 -2.441 1.00 97.88 85 ASP A C 1
ATOM 691 O O . ASP A 1 85 ? 10.797 -18.494 -1.628 1.00 97.88 85 ASP A O 1
ATOM 695 N N . PRO A 1 86 ? 11.253 -19.462 -3.601 1.00 97.62 86 PRO A N 1
ATOM 696 C CA . PRO A 1 86 ? 12.252 -18.460 -3.963 1.00 97.62 86 PRO A CA 1
ATOM 697 C C . PRO A 1 86 ? 11.709 -17.030 -4.081 1.00 97.62 86 PRO A C 1
ATOM 699 O O . PRO A 1 86 ? 12.486 -16.096 -3.915 1.00 97.62 86 PRO A O 1
ATOM 702 N N . PHE A 1 87 ? 10.416 -16.836 -4.359 1.00 96.38 87 PHE A N 1
ATOM 703 C CA . PHE A 1 87 ? 9.823 -15.507 -4.521 1.00 96.38 87 PHE A CA 1
ATOM 704 C C . PHE A 1 87 ? 9.537 -14.868 -3.163 1.00 96.38 87 PHE A C 1
ATOM 706 O O . PHE A 1 87 ? 9.902 -13.718 -2.943 1.00 96.38 87 PHE A O 1
ATOM 713 N N . THR A 1 88 ? 8.954 -15.621 -2.224 1.00 97.38 88 THR A N 1
ATOM 714 C CA . THR A 1 88 ? 8.740 -15.133 -0.852 1.00 97.38 88 THR A CA 1
ATOM 715 C C . THR A 1 88 ? 10.054 -14.834 -0.153 1.00 97.38 88 THR A C 1
ATOM 717 O O . THR A 1 88 ? 10.165 -13.817 0.525 1.00 97.38 88 THR A O 1
ATOM 720 N N . LYS A 1 89 ? 11.068 -15.677 -0.372 1.00 97.75 89 LYS A N 1
ATOM 721 C CA . LYS A 1 89 ? 12.405 -15.456 0.174 1.00 97.75 89 LYS A CA 1
ATOM 722 C C . LYS A 1 89 ? 13.017 -14.181 -0.397 1.00 97.75 89 LYS A C 1
ATOM 724 O O . LYS A 1 89 ? 13.529 -13.353 0.345 1.00 97.75 89 LYS A O 1
ATOM 729 N N . ARG A 1 90 ? 12.912 -13.996 -1.715 1.00 97.06 90 ARG A N 1
ATOM 730 C CA . ARG A 1 90 ? 13.430 -12.802 -2.379 1.00 97.06 90 ARG A CA 1
ATOM 731 C C . ARG A 1 90 ? 12.747 -11.524 -1.885 1.00 97.06 90 ARG A C 1
ATOM 733 O O . ARG A 1 90 ? 13.460 -10.569 -1.614 1.00 97.06 90 ARG A O 1
ATOM 740 N N . ALA A 1 91 ? 11.425 -11.529 -1.706 1.00 96.81 91 ALA A N 1
ATOM 741 C CA . ALA A 1 91 ? 10.679 -10.384 -1.178 1.00 96.81 91 ALA A CA 1
ATOM 742 C C . ALA A 1 91 ? 11.003 -10.055 0.291 1.00 96.81 91 ALA A C 1
ATOM 744 O O . ALA A 1 91 ? 10.846 -8.911 0.712 1.00 96.81 91 ALA A O 1
ATOM 745 N N . GLU A 1 92 ? 11.454 -11.034 1.078 1.00 97.00 92 GLU A N 1
ATOM 746 C CA . GLU A 1 92 ? 11.965 -10.797 2.433 1.00 97.00 92 GLU A CA 1
ATOM 747 C C . GLU A 1 92 ? 13.377 -10.193 2.414 1.00 97.00 92 GLU A C 1
ATOM 749 O O . GLU A 1 92 ? 13.638 -9.231 3.135 1.00 97.00 92 GLU A O 1
ATOM 754 N N . GLU A 1 93 ? 14.251 -10.697 1.538 1.00 96.69 93 GLU A N 1
ATOM 755 C CA . GLU A 1 93 ? 15.632 -10.220 1.382 1.00 96.69 93 GLU A CA 1
ATOM 756 C C . GLU A 1 93 ? 15.725 -8.846 0.681 1.00 96.69 93 GLU A C 1
ATOM 758 O O . GLU A 1 93 ? 16.636 -8.068 0.968 1.00 96.69 93 GLU A O 1
ATOM 763 N N . HIS A 1 94 ? 14.795 -8.539 -0.229 1.00 95.38 94 HIS A N 1
ATOM 764 C CA . HIS A 1 94 ? 14.813 -7.367 -1.114 1.00 95.38 94 HIS A CA 1
ATOM 765 C C . HIS A 1 94 ? 13.476 -6.615 -1.058 1.00 95.38 94 HIS A C 1
ATOM 767 O O . HIS A 1 94 ? 12.742 -6.568 -2.035 1.00 95.38 94 HIS A O 1
ATOM 773 N N . LEU A 1 95 ? 13.122 -6.027 0.087 1.00 94.62 95 LEU A N 1
ATOM 774 C CA . LEU A 1 95 ? 11.875 -5.262 0.205 1.00 94.62 95 LEU A CA 1
ATOM 775 C C . LEU A 1 95 ? 11.935 -3.942 -0.596 1.00 94.62 95 LEU A C 1
ATOM 777 O O . LEU A 1 95 ? 12.398 -2.917 -0.092 1.00 94.62 95 LEU A O 1
ATOM 781 N N . GLU A 1 96 ? 11.415 -3.950 -1.822 1.00 94.19 96 GLU A N 1
ATOM 782 C CA . GLU A 1 96 ? 11.424 -2.822 -2.769 1.00 94.19 96 GLU A CA 1
ATOM 783 C C . GLU A 1 96 ? 10.169 -1.939 -2.683 1.00 94.19 96 GLU A C 1
ATOM 785 O O . GLU A 1 96 ? 10.094 -0.890 -3.321 1.00 94.19 96 GLU A O 1
ATOM 790 N N . GLY A 1 97 ? 9.172 -2.323 -1.885 1.00 95.62 97 GLY A N 1
ATOM 791 C CA . GLY A 1 97 ? 7.949 -1.544 -1.735 1.00 95.62 97 GLY A CA 1
ATOM 792 C C . GLY A 1 97 ? 6.785 -2.332 -1.163 1.00 95.62 97 GLY A C 1
ATOM 793 O O . GLY A 1 97 ? 6.929 -3.443 -0.653 1.00 95.62 97 GLY A O 1
ATOM 794 N N . GLY A 1 98 ? 5.611 -1.726 -1.270 1.00 97.56 98 GLY A N 1
ATOM 795 C CA . GLY A 1 98 ? 4.348 -2.280 -0.808 1.00 97.56 98 GLY A CA 1
ATOM 796 C C . GLY A 1 98 ? 3.582 -1.286 0.050 1.00 97.56 98 GLY A C 1
ATOM 797 O O . GLY A 1 98 ? 4.071 -0.201 0.375 1.00 97.56 98 GLY A O 1
ATOM 798 N N . TYR A 1 99 ? 2.363 -1.661 0.405 1.00 98.44 99 TYR A N 1
ATOM 799 C CA . TYR A 1 99 ? 1.456 -0.830 1.178 1.00 98.44 99 TYR A CA 1
ATOM 800 C C . TYR A 1 99 ? 1.086 -1.474 2.509 1.00 98.44 99 TYR A C 1
ATOM 802 O O . TYR A 1 99 ? 0.929 -2.688 2.650 1.00 98.44 99 TYR A O 1
ATOM 810 N N . PHE A 1 100 ? 0.874 -0.612 3.488 1.00 98.75 100 PHE A N 1
ATOM 811 C CA . PHE A 1 100 ? 0.165 -0.912 4.711 1.00 98.75 100 PHE A CA 1
ATOM 812 C C . PHE A 1 100 ? -1.195 -0.224 4.662 1.00 98.75 100 PHE A C 1
ATOM 814 O O . PHE A 1 100 ? -1.257 0.997 4.519 1.00 98.75 100 PHE A O 1
ATOM 821 N N . ILE A 1 101 ? -2.271 -0.997 4.789 1.00 98.56 101 ILE A N 1
ATOM 822 C CA . ILE A 1 101 ? -3.639 -0.482 4.879 1.00 98.56 101 ILE A CA 1
ATOM 823 C C . ILE A 1 101 ? -4.231 -0.946 6.200 1.00 98.56 101 ILE A C 1
ATOM 825 O O . ILE A 1 101 ? -4.276 -2.143 6.476 1.00 98.56 101 ILE A O 1
ATOM 829 N N . ARG A 1 102 ? -4.743 -0.020 7.002 1.00 98.56 102 ARG A N 1
ATOM 830 C CA . ARG A 1 102 ? -5.447 -0.349 8.237 1.00 98.56 102 ARG A CA 1
ATOM 831 C C . ARG A 1 102 ? -6.750 0.423 8.340 1.00 98.56 102 ARG A C 1
ATOM 833 O O . ARG A 1 102 ? -6.747 1.649 8.345 1.00 98.56 102 ARG A O 1
ATOM 840 N N . ALA A 1 103 ? -7.857 -0.298 8.469 1.00 98.50 103 ALA A N 1
ATOM 841 C CA . ALA A 1 103 ? -9.115 0.286 8.916 1.00 98.50 103 ALA A CA 1
ATOM 842 C C . ALA A 1 103 ? -9.133 0.269 10.448 1.00 98.50 103 ALA A C 1
ATOM 844 O O . ALA A 1 103 ? -8.965 -0.790 11.050 1.00 98.50 103 ALA A O 1
ATOM 845 N N . LEU A 1 104 ? -9.284 1.437 11.074 1.00 98.38 104 LEU A N 1
ATOM 846 C CA . LEU A 1 104 ? -9.292 1.590 12.532 1.00 98.38 104 LEU A CA 1
ATOM 847 C C . LEU A 1 104 ? -10.523 0.910 13.169 1.00 98.38 104 LEU A C 1
ATOM 849 O O . LEU A 1 104 ? -11.508 0.660 12.470 1.00 98.38 104 LEU A O 1
ATOM 853 N N . PRO A 1 105 ? -10.512 0.616 14.486 1.00 98.56 105 PRO A N 1
ATOM 854 C CA . PRO A 1 105 ? -11.622 -0.074 15.143 1.00 98.56 105 PRO A CA 1
ATOM 855 C C . PRO A 1 105 ? -12.972 0.604 14.881 1.00 98.56 105 PRO A C 1
ATOM 857 O O . PRO A 1 105 ? -13.111 1.816 15.039 1.00 98.56 105 PRO A O 1
ATOM 860 N N . GLY A 1 106 ? -13.966 -0.178 14.454 1.00 98.31 106 GLY A N 1
ATOM 861 C CA . GLY A 1 106 ? -15.306 0.312 14.113 1.00 98.31 106 GLY A CA 1
ATOM 862 C C . GLY A 1 106 ? -15.410 1.182 12.849 1.00 98.31 106 GLY A C 1
ATOM 863 O O . GLY A 1 106 ? -16.521 1.572 12.486 1.00 98.31 106 GLY A O 1
ATOM 864 N N . ALA A 1 107 ? -14.303 1.494 12.165 1.00 97.94 107 ALA A N 1
ATOM 865 C CA . ALA A 1 107 ? -14.318 2.353 10.985 1.00 97.94 107 ALA A CA 1
ATOM 866 C C . ALA A 1 107 ? -15.051 1.691 9.812 1.00 97.94 107 ALA A C 1
ATOM 868 O O . ALA A 1 107 ? -14.828 0.524 9.497 1.00 97.94 107 ALA A O 1
ATOM 869 N N . LYS A 1 108 ? -15.905 2.456 9.129 1.00 97.06 108 LYS A N 1
ATOM 870 C CA . LYS A 1 108 ? -16.623 2.016 7.928 1.00 97.06 108 LYS A CA 1
ATOM 871 C C . LYS A 1 108 ? -16.058 2.717 6.699 1.00 97.06 108 LYS A C 1
ATOM 873 O O . LYS A 1 108 ? -16.501 3.807 6.345 1.00 97.06 108 LYS A O 1
ATOM 878 N N . VAL A 1 109 ? -15.063 2.103 6.063 1.00 94.31 109 VAL A N 1
ATOM 879 C CA . VAL A 1 109 ? -14.426 2.606 4.838 1.00 94.31 109 VAL A CA 1
ATOM 880 C C . VAL A 1 109 ? -15.285 2.206 3.638 1.00 94.31 109 VAL A C 1
ATOM 882 O O . VAL A 1 109 ? -15.066 1.167 3.026 1.00 94.31 109 VAL A O 1
ATOM 885 N N . THR A 1 110 ? -16.347 2.979 3.380 1.00 88.81 110 THR A N 1
ATOM 886 C CA . THR A 1 110 ? -17.419 2.618 2.432 1.00 88.81 110 THR A CA 1
ATOM 887 C C . THR A 1 110 ? -17.044 2.848 0.972 1.00 88.81 110 THR A C 1
ATOM 889 O O . THR A 1 110 ? -17.542 2.134 0.104 1.00 88.81 110 THR A O 1
ATOM 892 N N . PHE A 1 111 ? -16.161 3.809 0.690 1.00 94.88 111 PHE A N 1
ATOM 893 C CA . PHE A 1 111 ? -15.510 3.920 -0.614 1.00 94.88 111 PHE A CA 1
ATOM 894 C C . PHE A 1 111 ? -14.255 3.042 -0.652 1.00 94.88 111 PHE A C 1
ATOM 896 O O . PHE A 1 111 ? -13.570 2.919 0.363 1.00 94.88 111 PHE A O 1
ATOM 903 N N . PRO A 1 112 ? -13.904 2.442 -1.801 1.00 96.44 112 PRO A N 1
ATOM 904 C CA . PRO A 1 112 ? -12.741 1.577 -1.871 1.00 96.44 112 PRO A CA 1
ATOM 905 C C . PRO A 1 112 ? -11.437 2.364 -1.723 1.00 96.44 112 PRO A C 1
ATOM 907 O O . PRO A 1 112 ? -11.285 3.476 -2.240 1.00 96.44 112 PRO A O 1
ATOM 910 N N . VAL A 1 113 ? -10.467 1.751 -1.054 1.00 97.81 113 VAL A N 1
ATOM 911 C CA . VAL A 1 113 ? -9.057 2.121 -1.178 1.00 97.81 113 VAL A CA 1
ATOM 912 C C . VAL A 1 113 ? -8.544 1.519 -2.479 1.00 97.81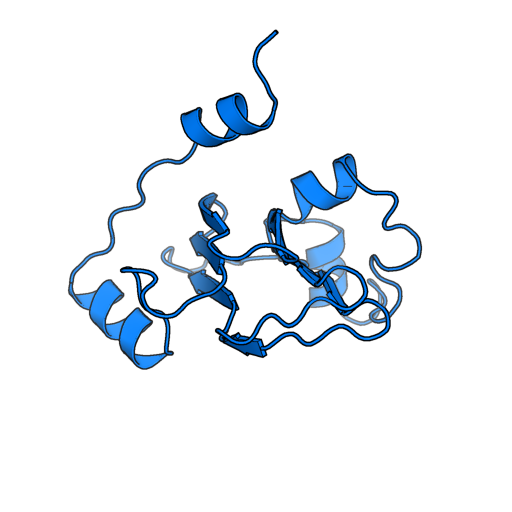 113 VAL A C 1
ATOM 914 O O . VAL A 1 113 ? -8.738 0.331 -2.722 1.00 97.81 113 VAL A O 1
ATOM 917 N N . GLN A 1 114 ? -7.899 2.316 -3.324 1.00 97.31 114 GLN A N 1
ATOM 918 C CA . GLN A 1 114 ? -7.220 1.790 -4.506 1.00 97.31 114 GLN A CA 1
ATOM 919 C C . GLN A 1 114 ? -5.721 1.686 -4.250 1.00 97.31 114 GLN A C 1
ATOM 921 O O . GLN A 1 114 ? -5.104 2.627 -3.748 1.00 97.31 114 GLN A O 1
ATOM 926 N N . ALA A 1 115 ? -5.142 0.547 -4.603 1.00 96.75 115 ALA A N 1
ATOM 927 C CA . ALA A 1 115 ? -3.710 0.320 -4.565 1.00 96.75 115 ALA A CA 1
ATOM 928 C C . ALA A 1 115 ? -3.241 -0.105 -5.955 1.00 96.75 115 ALA A C 1
ATOM 930 O O . ALA A 1 115 ? -3.785 -1.031 -6.538 1.00 96.75 115 ALA A O 1
ATOM 931 N N . CYS A 1 116 ? -2.242 0.573 -6.504 1.00 95.62 116 CYS A N 1
ATOM 932 C CA . CYS A 1 116 ? -1.701 0.269 -7.817 1.00 95.62 116 CYS A CA 1
ATOM 933 C C . CYS A 1 116 ? -0.220 -0.084 -7.701 1.00 95.62 116 CYS A C 1
ATOM 935 O O . CYS A 1 116 ? 0.574 0.681 -7.152 1.00 95.62 116 CYS A O 1
ATOM 937 N N . LEU A 1 117 ? 0.130 -1.246 -8.244 1.00 95.25 117 LEU A N 1
ATOM 938 C CA . LEU A 1 117 ? 1.489 -1.765 -8.338 1.00 95.25 117 LEU A CA 1
ATOM 939 C C . LEU A 1 117 ? 1.847 -1.801 -9.824 1.00 95.25 117 LEU A C 1
ATOM 941 O O . LEU A 1 117 ? 1.476 -2.721 -10.553 1.00 95.25 117 LEU A O 1
ATOM 945 N N . PHE A 1 118 ? 2.463 -0.725 -10.298 1.00 93.62 118 PHE A N 1
ATOM 946 C CA . PHE A 1 118 ? 2.713 -0.499 -11.713 1.00 93.62 118 PHE A CA 1
ATOM 947 C C . PHE A 1 118 ? 4.183 -0.757 -12.038 1.00 93.62 118 PHE A C 1
ATOM 949 O O . PHE A 1 118 ? 5.070 -0.158 -11.437 1.00 93.62 118 PHE A O 1
ATOM 956 N N . ILE A 1 119 ? 4.450 -1.620 -13.016 1.00 93.38 119 ILE A N 1
ATOM 957 C CA . ILE A 1 119 ? 5.802 -1.863 -13.529 1.00 93.38 119 ILE A CA 1
ATOM 958 C C . ILE A 1 119 ? 5.908 -1.192 -14.895 1.00 93.38 119 ILE A C 1
ATOM 960 O O . ILE A 1 119 ? 5.190 -1.554 -15.830 1.00 93.38 119 ILE A O 1
ATOM 964 N N . ARG A 1 120 ? 6.787 -0.195 -15.000 1.00 91.88 120 ARG A N 1
ATOM 965 C CA . ARG A 1 120 ? 7.052 0.554 -16.233 1.00 91.88 120 ARG A CA 1
ATOM 966 C C . ARG A 1 120 ? 8.345 0.098 -16.895 1.00 91.88 120 ARG A C 1
ATOM 968 O O . ARG A 1 120 ? 8.432 0.106 -18.123 1.00 91.88 120 ARG A O 1
ATOM 975 N N . MET A 1 121 ? 9.353 -0.249 -16.101 1.00 91.31 121 MET A N 1
ATOM 976 C CA . MET A 1 121 ? 10.651 -0.672 -16.616 1.00 91.31 121 MET A CA 1
ATOM 977 C C . MET A 1 121 ? 10.582 -2.081 -17.222 1.00 91.31 121 MET A C 1
ATOM 979 O O . MET A 1 121 ? 9.985 -2.995 -16.653 1.00 91.31 121 MET A O 1
ATOM 983 N N . ASP A 1 122 ? 11.213 -2.263 -18.385 1.00 91.56 122 ASP A N 1
ATOM 984 C CA . ASP A 1 122 ? 11.365 -3.589 -18.991 1.00 91.56 122 ASP A CA 1
ATOM 985 C C . ASP A 1 122 ? 12.327 -4.455 -18.165 1.00 91.56 122 ASP A C 1
ATOM 987 O O . ASP A 1 122 ? 13.296 -3.947 -17.599 1.00 91.56 122 ASP A O 1
ATOM 991 N N . GLN A 1 123 ? 12.063 -5.765 -18.105 1.00 90.75 123 GLN A N 1
ATOM 992 C CA . GLN A 1 123 ? 12.843 -6.738 -17.322 1.00 90.75 123 GLN A CA 1
ATOM 993 C C . GLN A 1 123 ? 13.034 -6.337 -15.844 1.00 90.75 123 GLN A C 1
ATOM 995 O O . GLN A 1 123 ? 14.059 -6.629 -15.227 1.00 90.75 123 GLN A O 1
ATOM 1000 N N . PHE A 1 124 ? 12.028 -5.680 -15.268 1.00 91.62 124 PHE A N 1
ATOM 1001 C CA . PHE A 1 124 ? 12.016 -5.247 -13.877 1.00 91.62 124 PHE A CA 1
ATOM 1002 C C . PHE A 1 124 ? 11.379 -6.306 -12.969 1.00 91.62 124 PHE A C 1
ATOM 1004 O O . PHE A 1 124 ? 10.404 -6.959 -13.343 1.00 91.62 124 PHE A O 1
ATOM 1011 N N . THR A 1 125 ? 11.924 -6.480 -11.766 1.00 92.81 125 THR A N 1
ATOM 1012 C CA . THR A 1 125 ? 11.232 -7.197 -10.685 1.00 92.81 125 THR A CA 1
ATOM 1013 C C . THR A 1 125 ? 10.787 -6.174 -9.659 1.00 92.81 125 THR A C 1
ATOM 1015 O O . THR A 1 125 ? 11.530 -5.236 -9.412 1.00 92.81 125 THR A O 1
ATOM 1018 N N . GLN A 1 126 ? 9.604 -6.375 -9.090 1.00 94.94 126 GLN A N 1
ATOM 1019 C CA . GLN A 1 126 ? 9.076 -5.568 -8.004 1.00 94.94 126 GLN A CA 1
ATOM 1020 C C . GLN A 1 126 ? 8.808 -6.484 -6.804 1.00 94.94 126 GLN A C 1
ATOM 1022 O O . GLN A 1 126 ? 7.769 -7.146 -6.728 1.00 94.94 126 GLN A O 1
ATOM 1027 N N . ASP A 1 127 ? 9.777 -6.569 -5.901 1.00 96.44 127 ASP A N 1
ATOM 1028 C CA . ASP A 1 127 ? 9.720 -7.406 -4.705 1.00 96.44 127 ASP A CA 1
ATOM 1029 C C . ASP A 1 127 ? 9.006 -6.647 -3.566 1.00 96.44 127 ASP A C 1
ATOM 1031 O O . ASP A 1 127 ? 9.587 -5.806 -2.882 1.00 96.44 127 ASP A O 1
ATOM 1035 N N . ILE A 1 128 ? 7.705 -6.901 -3.374 1.00 96.62 128 ILE A N 1
ATOM 1036 C CA . ILE A 1 128 ? 6.867 -6.134 -2.432 1.00 96.62 128 ILE A CA 1
ATOM 1037 C C . ILE A 1 128 ? 6.357 -6.958 -1.252 1.00 96.62 128 ILE A C 1
ATOM 1039 O O . ILE A 1 128 ? 6.167 -8.172 -1.348 1.00 96.62 128 ILE A O 1
ATOM 1043 N N . HIS A 1 129 ? 6.011 -6.268 -0.164 1.00 97.75 129 HIS A N 1
ATOM 1044 C CA . HIS A 1 129 ? 5.240 -6.842 0.934 1.00 97.75 129 HIS A CA 1
ATOM 1045 C C . HIS A 1 129 ? 4.090 -5.918 1.326 1.00 97.75 129 HIS A C 1
ATOM 1047 O O . HIS A 1 129 ? 4.296 -4.756 1.663 1.00 97.75 129 HIS A O 1
ATOM 1053 N N . ASN A 1 130 ? 2.873 -6.457 1.335 1.00 98.25 130 ASN A N 1
ATOM 1054 C CA . ASN A 1 130 ? 1.679 -5.711 1.712 1.00 98.25 130 ASN A CA 1
ATOM 1055 C C . ASN A 1 130 ? 1.109 -6.250 3.021 1.00 98.25 130 ASN A C 1
ATOM 1057 O O . ASN A 1 130 ? 1.027 -7.463 3.212 1.00 98.25 130 ASN A O 1
ATOM 1061 N N . ILE A 1 131 ? 0.657 -5.356 3.897 1.00 98.44 131 ILE A N 1
ATOM 1062 C CA . ILE A 1 131 ? -0.078 -5.718 5.112 1.00 98.44 131 ILE A CA 1
ATOM 1063 C C . ILE A 1 131 ? -1.417 -4.991 5.093 1.00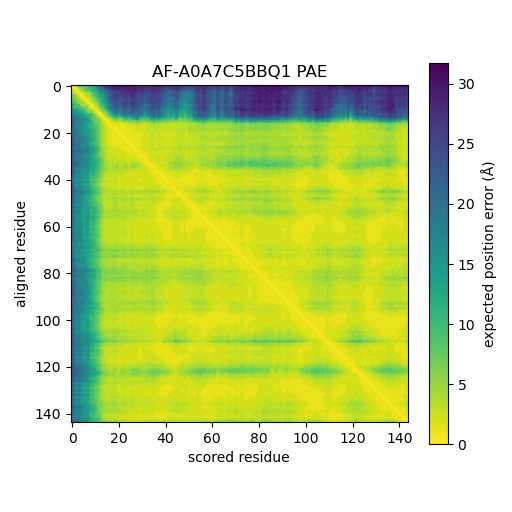 98.44 131 ILE A C 1
ATOM 1065 O O . ILE A 1 131 ? -1.476 -3.776 4.919 1.00 98.44 131 ILE A O 1
ATOM 1069 N N . ILE A 1 132 ? -2.496 -5.740 5.304 1.00 98.44 132 ILE A N 1
ATOM 1070 C CA . ILE A 1 132 ? -3.844 -5.193 5.442 1.00 98.44 132 ILE A CA 1
ATOM 1071 C C . ILE A 1 132 ? -4.392 -5.624 6.801 1.00 98.44 132 ILE A C 1
ATOM 1073 O O . ILE A 1 132 ? -4.410 -6.816 7.106 1.00 98.44 132 ILE A O 1
ATOM 1077 N N . ILE A 1 133 ? -4.848 -4.665 7.606 1.00 98.31 133 ILE A N 1
ATOM 1078 C CA . ILE A 1 133 ? -5.464 -4.904 8.914 1.00 98.31 133 ILE A CA 1
ATOM 1079 C C . ILE A 1 133 ? -6.872 -4.308 8.913 1.00 98.31 133 ILE A C 1
ATOM 1081 O O . ILE A 1 133 ? -7.052 -3.094 8.868 1.00 98.31 133 ILE A O 1
ATOM 1085 N N . ALA A 1 134 ? -7.882 -5.168 8.992 1.00 97.88 134 ALA A N 1
ATOM 1086 C CA . ALA A 1 134 ? -9.239 -4.759 9.332 1.00 97.88 134 ALA A CA 1
ATOM 1087 C C . ALA A 1 134 ? -9.429 -4.978 10.837 1.00 97.88 134 ALA A C 1
ATOM 1089 O O . ALA A 1 134 ? -9.557 -6.115 11.287 1.00 97.88 134 ALA A O 1
ATOM 1090 N N . GLU A 1 135 ? -9.390 -3.897 11.616 1.00 98.44 135 GLU A N 1
ATOM 1091 C CA . GLU A 1 135 ? -9.582 -3.956 13.066 1.00 98.44 135 GLU A CA 1
ATOM 1092 C C . GLU A 1 135 ? -11.001 -4.399 13.439 1.00 98.44 135 GLU A C 1
ATOM 1094 O O . GLU A 1 135 ? -11.919 -4.408 12.613 1.00 98.44 135 GLU A O 1
ATOM 1099 N N . GLU A 1 136 ? -11.202 -4.744 14.709 1.00 98.31 136 GLU A N 1
ATOM 1100 C CA . GLU A 1 136 ? -12.498 -5.201 15.205 1.00 98.31 136 GLU A CA 1
ATOM 1101 C C . GLU A 1 136 ? -13.630 -4.215 14.864 1.00 98.31 136 GLU A C 1
ATOM 1103 O O . GLU A 1 136 ? -13.527 -3.000 15.054 1.00 98.31 136 GLU A O 1
ATOM 1108 N N . GLY A 1 137 ? -14.722 -4.753 14.316 1.00 98.19 137 GLY A N 1
ATOM 1109 C CA . GLY A 1 137 ? -15.898 -3.981 13.909 1.00 98.19 137 GLY A CA 1
ATOM 1110 C C . GLY A 1 137 ? -15.702 -3.088 12.677 1.00 98.19 137 GLY A C 1
ATOM 1111 O O . GLY A 1 137 ? -16.658 -2.422 12.270 1.00 98.19 137 GLY A O 1
ATOM 1112 N N . SER A 1 138 ? -14.507 -3.063 12.080 1.00 98.44 138 SER A N 1
ATOM 1113 C CA . SER A 1 138 ? -14.224 -2.257 10.893 1.00 98.44 138 SER A CA 1
ATOM 1114 C C . SER A 1 138 ? -14.723 -2.911 9.599 1.00 98.44 138 SER A C 1
ATOM 1116 O O . SER A 1 138 ? -15.096 -4.086 9.557 1.00 98.44 138 SER A O 1
ATOM 1118 N N . GLU A 1 139 ? -14.775 -2.125 8.530 1.00 97.56 139 GLU A N 1
ATOM 1119 C CA . GLU A 1 139 ? -15.090 -2.567 7.177 1.00 97.56 139 GLU A CA 1
ATOM 1120 C C . GLU A 1 139 ? -14.200 -1.835 6.180 1.00 97.56 139 GLU A C 1
ATOM 1122 O O . GLU A 1 139 ? -14.010 -0.621 6.289 1.00 97.56 139 GLU A O 1
ATOM 1127 N N . LEU A 1 140 ? -13.664 -2.586 5.220 1.00 96.75 140 LEU A N 1
ATOM 1128 C CA . LEU A 1 140 ? -12.683 -2.110 4.260 1.00 96.75 140 LEU A CA 1
ATOM 1129 C C . LEU A 1 140 ? -12.927 -2.765 2.900 1.00 96.75 140 LEU A C 1
ATOM 1131 O O . LEU A 1 140 ? -13.010 -3.989 2.804 1.00 96.75 140 LEU A O 1
ATOM 1135 N N . HIS A 1 141 ? -12.988 -1.942 1.855 1.00 96.88 141 HIS A N 1
ATOM 1136 C CA . HIS A 1 141 ? -13.071 -2.369 0.458 1.00 96.88 141 HIS A CA 1
ATOM 1137 C C . HIS A 1 141 ? -11.793 -1.942 -0.264 1.00 96.88 141 HIS A C 1
ATOM 1139 O O . HIS A 1 141 ? -11.338 -0.812 -0.084 1.00 96.88 141 HIS A O 1
ATOM 1145 N N . ILE A 1 142 ? -11.196 -2.831 -1.061 1.00 97.06 142 ILE A N 1
ATOM 1146 C CA . ILE A 1 142 ? -9.928 -2.566 -1.759 1.00 97.06 142 ILE A CA 1
ATOM 1147 C C . ILE A 1 142 ? -10.058 -2.942 -3.235 1.00 97.06 142 ILE A C 1
ATOM 1149 O O . ILE A 1 142 ? -10.615 -3.988 -3.562 1.00 97.06 142 ILE A O 1
ATOM 1153 N N . ILE A 1 143 ? -9.515 -2.094 -4.107 1.00 96.19 143 ILE A N 1
ATOM 1154 C CA . ILE A 1 143 ? -9.289 -2.364 -5.531 1.00 96.19 143 ILE A CA 1
ATOM 1155 C C . ILE A 1 143 ? -7.775 -2.416 -5.746 1.00 96.19 143 ILE A C 1
ATOM 1157 O O . ILE A 1 143 ? -7.077 -1.494 -5.318 1.00 96.19 143 ILE A O 1
ATOM 1161 N N . THR A 1 144 ? -7.277 -3.475 -6.389 1.00 92.50 144 THR A N 1
ATOM 1162 C CA . THR A 1 144 ? -5.858 -3.633 -6.732 1.00 92.50 144 THR A CA 1
ATOM 1163 C C . THR A 1 144 ? -5.655 -4.107 -8.156 1.00 92.50 144 THR A C 1
ATOM 1165 O O . THR A 1 144 ? -6.559 -4.801 -8.674 1.00 92.50 144 THR A O 1
#

Sequence (144 aa):
MMNVTDALEEEMNELKFTEEEKKRLLMTGIDLEGKDRAGSFFLCDHTVSQCVINQEGLEL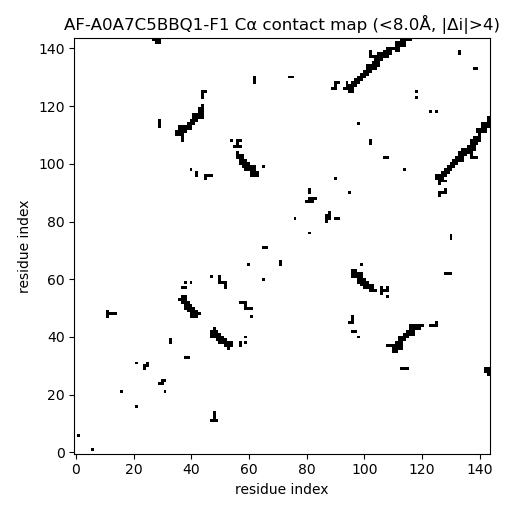LPIQTALEKHNLKDYYWKLLQPEKDPFTKRAEEHLEGGYFIRALPGAKVTFPVQACLFIRMDQFTQDIHNIIIAEEGSELHIIT

pLDDT: mean 89.71, std 16.33, range [31.39, 98.75]

Foldseek 3Di:
DQDPVNVVVVPQDQDDDDPVRCVVCVVLVHDPVCPLAQWEWEDEQLDTNGTGGDDPQKDKDKPVVCVVPDPCVCPPCPVPPCVPDPLSVCLVVDASIEMEIERHALAERPGAYEHYYHYDDPPGDHSHDYHYYYHHNYDHHYRD

Solvent-accessible surface area (backbone atoms only — not comparable to full-atom values): 8422 Å² total; per-residue (Å²): 130,84,51,75,71,63,64,57,65,76,71,49,59,82,72,82,73,52,75,68,53,51,52,55,40,44,77,63,73,45,59,93,85,49,73,82,33,29,24,41,38,30,34,47,57,73,41,66,48,40,79,48,77,71,39,88,48,57,46,73,41,51,27,70,60,41,60,73,77,39,93,46,77,87,56,64,64,64,90,50,58,43,84,76,42,76,63,45,34,45,24,66,77,43,67,47,45,42,39,28,40,34,27,38,71,56,18,73,43,83,39,34,31,38,43,44,83,42,78,78,64,83,97,64,83,74,32,52,48,72,49,78,43,75,34,69,78,30,40,80,41,77,47,104

Radius of gyration: 15.59 Å; Cα contacts (8 Å, |Δi|>4): 254; chains: 1; bounding box: 33×42×39 Å

Nearest PDB structures (foldseek):
  4dn7-assembly1_B  TM=9.381E-01  e=2.085E-11  Methanosarcina mazei Go1
  5awg-assembly2_F  TM=6.463E-01  e=4.100E-03  Escherichia coli K-12
  5awg-assembly1_A  TM=7.997E-01  e=7.816E-02  Escherichia coli K-12
  5awf-assembly1_B  TM=6.206E-01  e=1.679E-02  Escherichia coli K-12
  5awf-assembly2_E  TM=6.993E-01  e=7.816E-02  Escherichia coli K-12

Secondary structure (DSSP, 8-state):
---HHHHHHTT----PPPHHHHHHHHHTT--TT-TT-SEEEEEETTEEEEEEE-STTEEEEEHHHHHHHS--TTTTTTSS-GGGSHHHHHHHH---B-EEEEEPTT-EEEEEEEEEEE--STT----B--EEEE-TT-EEEEE-